Protein AF-A0A3B0X265-F1 (afdb_monomer_lite)

Foldseek 3Di:
DDDDDDDDDDPPDDPDDDPPPPADFPPSPDPAADLFWFWEDDPRWIKTWPPQLVVLAQQGFHWIWIWTADPNHIDTQKIFGDDSSATAKMFGADRVRDGPAMWGDDPQDTDPPGDPPDDRSVCSRPAGETRQWYAPDPPPPDPDSHDDPVRTDGD

Sequence (155 aa):
MILISLLSIQLLSIQLLPIANLIQGENCALINPPKAAGETQAHGVILYIYPRSHTINKNYTGCQNLWFYDDNHYRKLSVTHYKGGIPTGYDNINLQGDLGYYCEYKLKKLMGNSNNRCPRYKTLKKKTYRAGCYSLSKLNSSNFYDVSPKDCVYK

pLDDT: mean 82.55, std 17.17, range [41.09, 97.94]

Organism: NCBI:txid652676

Secondary structure (DSSP, 8-state):
--------------------SSS-SBTTT-SS--TT-EEEEETTEEEEEES-TTT--TT--EEEEEEEEETTEEEEEEEEEEETTEEEEEEEE-TTSSEEEEEEEETTEE-TTS-TTPPPGGGSS---B-TTEE-SS-GGG-S-SS--GGGPEE-

Structure (mmCIF, N/CA/C/O backbone):
data_AF-A0A3B0X265-F1
#
_entry.id   AF-A0A3B0X265-F1
#
loop_
_atom_site.group_PDB
_atom_site.id
_atom_site.type_symbol
_atom_site.label_atom_id
_atom_site.label_alt_id
_atom_site.label_comp_id
_atom_site.label_asym_id
_atom_site.label_entity_id
_atom_site.label_seq_id
_atom_site.pdbx_PDB_ins_code
_atom_site.Cartn_x
_atom_site.Cartn_y
_atom_site.Cartn_z
_atom_site.occupancy
_atom_site.B_iso_or_equiv
_atom_site.auth_seq_id
_atom_site.auth_comp_id
_atom_site.auth_asym_id
_atom_site.auth_atom_id
_atom_site.pdbx_PDB_model_num
ATOM 1 N N . MET A 1 1 ? 2.203 -67.397 41.214 1.00 46.72 1 MET A N 1
ATOM 2 C CA . MET A 1 1 ? 3.350 -66.467 41.201 1.00 46.72 1 MET A CA 1
ATOM 3 C C . MET A 1 1 ? 3.579 -66.019 39.760 1.00 46.72 1 MET A C 1
ATOM 5 O O . MET A 1 1 ? 4.299 -66.690 39.042 1.00 46.72 1 MET A O 1
ATOM 9 N N . ILE A 1 2 ? 2.894 -64.967 39.300 1.00 41.09 2 ILE A N 1
ATOM 10 C CA . ILE A 1 2 ? 3.168 -64.323 38.004 1.00 41.09 2 ILE A CA 1
ATOM 11 C C . ILE A 1 2 ? 3.015 -62.814 38.229 1.00 41.09 2 ILE A C 1
ATOM 13 O O . ILE A 1 2 ? 1.905 -62.320 38.408 1.00 41.09 2 ILE A O 1
ATOM 17 N N . LEU A 1 3 ? 4.153 -62.118 38.308 1.00 45.88 3 LEU A N 1
ATOM 18 C CA . LEU A 1 3 ? 4.255 -60.659 38.267 1.00 45.88 3 LEU A CA 1
ATOM 19 C C . LEU A 1 3 ? 4.185 -60.227 36.797 1.00 45.88 3 LEU A C 1
ATOM 21 O O . LEU A 1 3 ? 5.033 -60.644 36.011 1.00 45.88 3 LEU A O 1
ATOM 25 N N . ILE A 1 4 ? 3.236 -59.364 36.433 1.00 49.06 4 ILE A N 1
ATOM 26 C CA . ILE A 1 4 ? 3.277 -58.634 35.160 1.00 49.06 4 ILE A CA 1
ATOM 27 C C . ILE A 1 4 ? 3.469 -57.155 35.489 1.00 49.06 4 ILE A C 1
ATOM 29 O O . ILE A 1 4 ? 2.572 -56.474 35.978 1.00 49.06 4 ILE A O 1
ATOM 33 N N . SER A 1 5 ? 4.702 -56.711 35.258 1.00 56.78 5 SER A N 1
ATOM 34 C CA . SER A 1 5 ? 5.156 -55.324 35.274 1.00 56.78 5 SER A CA 1
ATOM 35 C C . SER A 1 5 ? 4.532 -54.575 34.093 1.00 56.78 5 SER A C 1
ATOM 37 O O . SER A 1 5 ? 4.779 -54.927 32.939 1.00 56.78 5 SER A O 1
ATOM 39 N N . LEU A 1 6 ? 3.715 -53.558 34.375 1.00 53.25 6 LEU A N 1
ATOM 40 C CA . LEU A 1 6 ? 3.204 -52.626 33.372 1.00 53.25 6 LEU A CA 1
ATOM 41 C C . LEU A 1 6 ? 4.092 -51.378 33.362 1.00 53.25 6 LEU A C 1
ATOM 43 O O . LEU A 1 6 ? 4.039 -50.543 34.263 1.00 53.25 6 LEU A O 1
ATOM 47 N N . LEU A 1 7 ? 4.929 -51.293 32.329 1.00 57.28 7 LEU A N 1
ATOM 48 C CA . LEU A 1 7 ? 5.760 -50.140 32.004 1.00 57.28 7 LEU A CA 1
ATOM 49 C C . LEU A 1 7 ? 4.866 -49.013 31.455 1.00 57.28 7 LEU A C 1
ATOM 51 O O . LEU A 1 7 ? 4.356 -49.094 30.337 1.00 57.28 7 LEU A O 1
ATOM 55 N N . SER A 1 8 ? 4.668 -47.958 32.241 1.00 57.94 8 SER A N 1
ATOM 56 C CA . SER A 1 8 ? 3.909 -46.768 31.845 1.00 57.94 8 SER A CA 1
ATOM 57 C C . SER A 1 8 ? 4.764 -45.855 30.958 1.00 57.94 8 SER A C 1
ATOM 59 O O . SER A 1 8 ? 5.603 -45.105 31.454 1.00 57.94 8 SER A O 1
ATOM 61 N N . ILE A 1 9 ? 4.556 -45.901 29.641 1.00 58.00 9 ILE A N 1
ATOM 62 C CA . ILE A 1 9 ? 5.166 -44.966 28.684 1.00 58.00 9 ILE A CA 1
ATOM 63 C C . ILE A 1 9 ? 4.449 -43.614 28.817 1.00 58.00 9 ILE A C 1
ATOM 65 O O . ILE A 1 9 ? 3.308 -43.457 28.383 1.00 58.00 9 ILE A O 1
ATOM 69 N N . GLN A 1 10 ? 5.104 -42.633 29.441 1.00 60.81 10 GLN A N 1
ATOM 70 C CA . GLN A 1 10 ? 4.608 -41.258 29.503 1.00 60.81 10 GLN A CA 1
ATOM 71 C C . GLN A 1 10 ? 4.800 -40.574 28.142 1.00 60.81 10 GLN A C 1
ATOM 73 O O . GLN A 1 10 ? 5.915 -40.251 27.735 1.00 60.81 10 GLN A O 1
ATOM 78 N N . LEU A 1 11 ? 3.691 -40.357 27.433 1.00 57.09 11 LEU A N 1
ATOM 79 C CA . LEU A 1 11 ? 3.614 -39.547 26.218 1.00 57.09 11 LEU A CA 1
ATOM 80 C C . LEU A 1 11 ? 3.869 -38.070 26.558 1.00 57.09 11 LEU A C 1
ATOM 82 O O . LEU A 1 11 ? 2.989 -37.371 27.064 1.00 57.09 11 LEU A O 1
ATOM 86 N N . LEU A 1 12 ? 5.077 -37.589 26.258 1.00 52.88 12 LEU A N 1
ATOM 87 C CA . LEU A 1 12 ? 5.406 -36.166 26.279 1.00 52.88 12 LEU A CA 1
ATOM 88 C C . LEU A 1 12 ? 4.596 -35.459 25.178 1.00 52.88 12 LEU A C 1
ATOM 90 O O . LEU A 1 12 ? 4.892 -35.571 23.989 1.00 52.88 12 LEU A O 1
ATOM 94 N N . SER A 1 13 ? 3.542 -34.750 25.572 1.00 58.44 13 SER A N 1
ATOM 95 C CA . SER A 1 13 ? 2.733 -33.941 24.658 1.00 58.44 13 SER A CA 1
ATOM 96 C C . SER A 1 13 ? 3.479 -32.646 24.335 1.00 58.44 13 SER A C 1
ATOM 98 O O . SER A 1 13 ? 3.439 -31.690 25.106 1.00 58.44 13 SER A O 1
ATOM 100 N N . ILE A 1 14 ? 4.181 -32.609 23.201 1.00 58.25 14 ILE A N 1
ATOM 101 C CA . ILE A 1 14 ? 4.792 -31.383 22.674 1.00 58.25 14 ILE A CA 1
ATOM 102 C C . ILE A 1 14 ? 3.659 -30.491 22.151 1.00 58.25 14 ILE A C 1
ATOM 104 O O . ILE A 1 14 ? 3.130 -30.708 21.062 1.00 58.25 14 ILE A O 1
ATOM 108 N N . GLN A 1 15 ? 3.258 -29.491 22.937 1.00 62.59 15 GLN A N 1
ATOM 109 C CA . GLN A 1 15 ? 2.332 -28.456 22.484 1.00 62.59 15 GLN A CA 1
ATOM 110 C C . GLN A 1 15 ? 3.085 -27.462 21.588 1.00 62.59 15 GLN A C 1
ATOM 112 O O . GLN A 1 15 ? 3.737 -26.535 22.062 1.00 62.59 15 GLN A O 1
ATOM 117 N N . LEU A 1 16 ? 3.006 -27.669 20.272 1.00 56.09 16 LEU A N 1
ATOM 118 C CA . LEU A 1 16 ? 3.384 -26.671 19.271 1.00 56.09 16 LEU A CA 1
ATOM 119 C C . LEU A 1 16 ? 2.387 -25.503 19.341 1.00 56.09 16 LEU A C 1
ATOM 121 O O . LEU A 1 16 ? 1.255 -25.612 18.872 1.00 56.09 16 LEU A O 1
ATOM 125 N N . LEU A 1 17 ? 2.795 -24.383 19.940 1.00 54.03 17 LEU A N 1
ATOM 126 C CA . LEU A 1 17 ? 2.041 -23.129 19.864 1.00 54.03 17 LEU A CA 1
ATOM 127 C C . LEU A 1 17 ? 2.015 -22.633 18.403 1.00 54.03 17 LEU A C 1
ATOM 129 O O . LEU A 1 17 ? 3.070 -22.569 17.767 1.00 54.03 17 LEU A O 1
ATOM 133 N N . PRO A 1 18 ? 0.851 -22.253 17.846 1.00 49.06 18 PRO A N 1
ATOM 134 C CA . PRO A 1 18 ? 0.778 -21.779 16.472 1.00 49.06 18 PRO A CA 1
ATOM 135 C C . PRO A 1 18 ? 1.298 -20.337 16.378 1.00 49.06 18 PRO A C 1
ATOM 137 O O . PRO A 1 18 ? 0.668 -19.401 16.865 1.00 49.06 18 PRO A O 1
ATOM 140 N N . ILE A 1 19 ? 2.413 -20.129 15.673 1.00 51.41 19 ILE A N 1
ATOM 141 C CA . ILE A 1 19 ? 3.001 -18.803 15.369 1.00 51.41 19 ILE A CA 1
ATOM 142 C C . ILE A 1 19 ? 2.200 -18.072 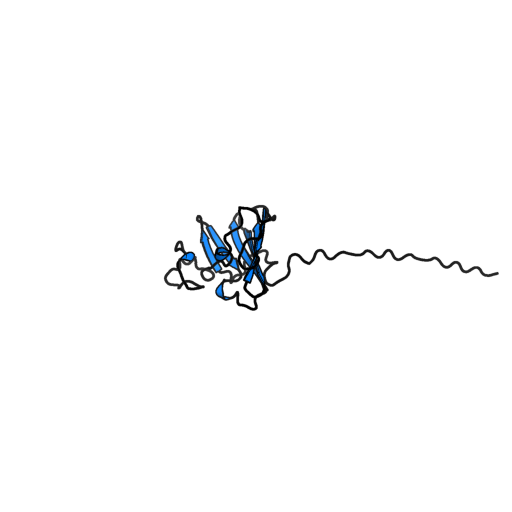14.249 1.00 51.41 19 ILE A C 1
ATOM 144 O O . ILE A 1 19 ? 2.693 -17.194 13.553 1.00 51.41 19 ILE A O 1
ATOM 148 N N . ALA A 1 20 ? 0.928 -18.414 14.021 1.00 45.84 20 ALA A N 1
ATOM 149 C CA . ALA A 1 20 ? 0.254 -18.178 12.735 1.00 45.84 20 ALA A CA 1
ATOM 150 C C . ALA A 1 20 ? -0.798 -17.044 12.700 1.00 45.84 20 ALA A C 1
ATOM 152 O O . ALA A 1 20 ? -1.644 -17.034 11.808 1.00 45.84 20 ALA A O 1
ATOM 153 N N . ASN A 1 21 ? -0.783 -16.083 13.633 1.00 47.69 21 ASN A N 1
ATOM 154 C CA . ASN A 1 21 ? -1.851 -15.064 13.718 1.00 47.69 21 ASN A CA 1
ATOM 155 C C . ASN A 1 21 ? -1.482 -13.642 13.255 1.00 47.69 21 ASN A C 1
ATOM 157 O O . ASN A 1 21 ? -2.358 -12.783 13.243 1.00 47.69 21 ASN A O 1
ATOM 161 N N . LEU A 1 22 ? -0.242 -13.366 12.835 1.00 54.31 22 LEU A N 1
ATOM 162 C CA . LEU A 1 22 ? 0.152 -12.015 12.385 1.00 54.31 22 LEU A CA 1
ATOM 163 C C . LEU A 1 22 ? -0.036 -11.769 10.875 1.00 54.31 22 LEU A C 1
ATOM 165 O O . LEU A 1 22 ? 0.008 -10.625 10.436 1.00 54.31 22 LEU A O 1
ATOM 169 N N . ILE A 1 23 ? -0.290 -12.814 10.077 1.00 58.88 23 ILE A N 1
ATOM 170 C CA . ILE A 1 23 ? -0.463 -12.724 8.615 1.00 58.88 23 ILE A CA 1
ATOM 171 C C . ILE A 1 23 ? -1.836 -13.282 8.231 1.00 58.88 23 ILE A C 1
ATOM 173 O O . ILE A 1 23 ? -1.944 -14.307 7.563 1.00 58.88 23 ILE A O 1
ATOM 177 N N . GLN A 1 24 ? -2.910 -12.650 8.700 1.00 72.31 24 GLN A N 1
ATOM 178 C CA . GLN A 1 24 ? -4.264 -13.086 8.358 1.00 72.31 24 GLN A CA 1
ATOM 179 C C . GLN A 1 24 ? -4.951 -12.086 7.437 1.00 72.31 24 GLN A C 1
ATOM 181 O O . GLN A 1 24 ? -5.094 -10.910 7.757 1.00 72.31 24 GLN A O 1
ATOM 186 N N . GLY A 1 25 ? -5.396 -12.588 6.287 1.00 84.94 25 GLY A N 1
ATOM 187 C CA . GLY A 1 25 ? -6.156 -11.834 5.299 1.00 84.94 25 GLY A CA 1
ATOM 188 C C . GLY A 1 25 ? -5.550 -11.909 3.904 1.00 84.94 25 GLY A C 1
ATOM 189 O O . GLY A 1 25 ? -4.409 -12.335 3.703 1.00 84.94 25 GLY A O 1
ATOM 190 N N . GLU A 1 26 ? -6.338 -11.494 2.918 1.00 93.50 26 GLU A N 1
ATOM 191 C CA . GLU A 1 26 ? -5.919 -11.524 1.522 1.00 93.50 26 GLU A CA 1
ATOM 192 C C . GLU A 1 26 ? -4.650 -10.688 1.314 1.00 93.50 26 GLU A C 1
ATOM 194 O O . GLU A 1 26 ? -4.504 -9.589 1.851 1.00 93.50 26 GLU A O 1
ATOM 199 N N . ASN A 1 27 ? -3.728 -11.191 0.495 1.00 96.69 27 ASN A N 1
ATOM 200 C CA . ASN A 1 27 ? -2.548 -10.460 0.021 1.00 96.69 27 ASN A CA 1
ATOM 201 C C . ASN A 1 27 ? -1.497 -10.086 1.087 1.00 96.69 27 ASN A C 1
ATOM 203 O O . ASN A 1 27 ? -0.482 -9.491 0.736 1.00 96.69 27 ASN A O 1
ATOM 207 N N . CYS A 1 28 ? -1.667 -10.441 2.364 1.00 95.12 28 CYS A N 1
ATOM 208 C CA . CYS A 1 28 ? -0.708 -10.085 3.421 1.00 95.12 28 CYS A CA 1
ATOM 209 C C . CYS A 1 28 ? 0.638 -10.821 3.303 1.00 95.12 28 CYS A C 1
ATOM 211 O O . CYS A 1 28 ? 1.691 -10.234 3.547 1.00 95.12 28 CYS A O 1
ATOM 213 N N . ALA A 1 29 ? 0.621 -12.074 2.842 1.00 93.44 29 ALA A N 1
ATOM 214 C CA . ALA A 1 29 ? 1.812 -12.917 2.701 1.00 93.44 29 ALA A CA 1
ATOM 215 C C . ALA A 1 29 ? 2.603 -12.697 1.392 1.00 93.44 29 ALA A C 1
ATOM 217 O O . ALA A 1 29 ? 3.538 -13.440 1.104 1.00 93.44 29 ALA A O 1
ATOM 218 N N . LEU A 1 30 ? 2.232 -11.715 0.558 1.00 94.94 30 LEU A N 1
ATOM 219 C CA . LEU A 1 30 ? 2.882 -11.516 -0.741 1.00 94.94 30 LEU A CA 1
ATOM 220 C C . LEU A 1 30 ? 4.330 -11.056 -0.569 1.00 94.94 30 LEU A C 1
ATOM 222 O O . LEU A 1 30 ? 4.584 -10.000 0.008 1.00 94.94 30 LEU A O 1
ATOM 226 N N . ILE A 1 31 ? 5.269 -11.821 -1.118 1.00 93.19 31 ILE A N 1
ATOM 227 C CA . ILE A 1 31 ? 6.693 -11.463 -1.124 1.00 93.19 31 ILE A CA 1
ATOM 228 C C . ILE A 1 31 ? 6.975 -10.486 -2.272 1.00 93.19 31 ILE A C 1
ATOM 230 O O . ILE A 1 31 ? 7.568 -9.433 -2.055 1.00 93.19 31 ILE A O 1
ATOM 234 N N . ASN A 1 32 ? 6.448 -10.783 -3.463 1.00 96.06 32 ASN A N 1
ATOM 235 C CA . ASN A 1 32 ? 6.623 -9.993 -4.681 1.00 96.06 32 ASN A CA 1
ATOM 236 C C . ASN A 1 32 ? 5.293 -9.384 -5.160 1.00 96.06 32 ASN A C 1
ATOM 238 O O . ASN A 1 32 ? 4.234 -9.981 -4.926 1.00 96.06 32 ASN A O 1
ATOM 242 N N . PRO A 1 33 ? 5.320 -8.236 -5.866 1.00 97.19 33 PRO A N 1
ATOM 243 C CA . PRO A 1 33 ? 4.127 -7.679 -6.487 1.00 97.19 33 PRO A CA 1
ATOM 244 C C . PRO A 1 33 ? 3.601 -8.612 -7.595 1.00 97.19 33 PRO A C 1
ATOM 246 O O . PRO A 1 33 ? 4.368 -9.033 -8.466 1.00 97.19 33 PRO A O 1
ATOM 249 N N . PRO A 1 34 ? 2.293 -8.924 -7.621 1.00 97.38 34 PRO A N 1
ATOM 250 C CA . PRO A 1 34 ? 1.675 -9.604 -8.756 1.00 97.38 34 PRO A CA 1
ATOM 251 C C . PRO A 1 34 ? 1.741 -8.756 -10.032 1.00 97.38 34 PRO A C 1
ATOM 253 O O . PRO A 1 34 ? 1.782 -7.530 -9.964 1.00 97.38 34 PRO A O 1
ATOM 256 N N . LYS A 1 35 ? 1.611 -9.384 -11.211 1.00 95.62 35 LYS A N 1
ATOM 257 C CA . LYS A 1 35 ? 1.556 -8.673 -12.511 1.00 95.62 35 LYS A CA 1
ATOM 258 C C . LYS A 1 35 ? 0.453 -7.608 -12.592 1.00 95.62 35 LYS A C 1
ATOM 260 O O . LYS A 1 35 ? 0.559 -6.671 -13.369 1.00 95.62 35 LYS A O 1
ATOM 265 N N . ALA A 1 36 ? -0.611 -7.763 -11.805 1.00 94.75 36 ALA A N 1
ATOM 266 C CA . ALA A 1 36 ? -1.728 -6.822 -11.733 1.00 94.75 36 ALA A CA 1
ATOM 267 C C . ALA A 1 36 ? -1.506 -5.666 -10.734 1.00 94.75 36 ALA A C 1
ATOM 269 O O . ALA A 1 36 ? -2.440 -4.895 -10.486 1.00 94.75 36 ALA A O 1
ATOM 270 N N . ALA A 1 37 ? -0.320 -5.563 -10.122 1.00 96.44 37 ALA A N 1
ATOM 271 C CA . ALA A 1 37 ? 0.036 -4.451 -9.251 1.00 96.44 37 ALA A CA 1
ATOM 272 C C . ALA A 1 37 ? -0.107 -3.123 -9.998 1.00 96.44 37 ALA A C 1
ATOM 274 O O . ALA A 1 37 ? 0.285 -2.987 -11.154 1.00 96.44 37 ALA A O 1
ATOM 275 N N . GLY A 1 38 ? -0.709 -2.148 -9.325 1.00 93.88 38 GLY A N 1
ATOM 276 C CA . GLY A 1 38 ? -0.714 -0.785 -9.821 1.00 93.88 38 GLY A CA 1
ATOM 277 C C . GLY A 1 38 ? 0.652 -0.148 -9.621 1.00 93.88 38 GLY A C 1
ATOM 278 O O . GLY A 1 38 ? 1.405 -0.542 -8.730 1.00 93.88 38 GLY A O 1
ATOM 279 N N . GLU A 1 39 ? 0.945 0.860 -10.425 1.00 92.31 39 GLU A N 1
ATOM 280 C CA . GLU A 1 39 ? 2.226 1.554 -10.400 1.00 92.31 39 GLU A CA 1
ATOM 281 C C . GLU A 1 39 ? 2.029 3.035 -10.043 1.00 92.31 39 GLU A C 1
ATOM 283 O O . GLU A 1 39 ? 0.968 3.630 -10.253 1.00 92.31 39 GLU A O 1
ATOM 288 N N . THR A 1 40 ? 3.043 3.635 -9.433 1.00 89.25 40 THR A N 1
ATOM 289 C CA . THR A 1 40 ? 3.170 5.082 -9.212 1.00 89.25 40 THR A CA 1
ATOM 290 C C . THR A 1 40 ? 4.647 5.441 -9.205 1.00 89.25 40 THR A C 1
ATOM 292 O O . THR A 1 40 ? 5.483 4.581 -8.953 1.00 89.25 40 THR A O 1
ATOM 295 N N . GLN A 1 41 ? 4.987 6.707 -9.428 1.00 87.06 41 GLN A N 1
ATOM 296 C CA . GLN A 1 41 ? 6.354 7.185 -9.256 1.00 87.06 41 GLN A CA 1
ATOM 297 C C . GLN A 1 41 ? 6.466 8.055 -8.004 1.00 87.06 41 GLN A C 1
ATOM 299 O O . GLN A 1 41 ? 5.587 8.870 -7.720 1.00 87.06 41 GLN A O 1
ATOM 304 N N . ALA A 1 42 ? 7.544 7.887 -7.249 1.00 84.81 42 ALA A N 1
ATOM 305 C CA . ALA A 1 42 ? 7.918 8.797 -6.176 1.00 84.81 42 ALA A CA 1
ATOM 306 C C . ALA A 1 42 ? 9.440 8.837 -6.071 1.00 84.81 42 ALA A C 1
ATOM 308 O O . ALA A 1 42 ? 10.078 7.797 -6.157 1.00 84.81 42 ALA A O 1
ATOM 309 N N . HIS A 1 43 ? 10.019 10.024 -5.882 1.00 84.19 43 HIS A N 1
ATOM 310 C CA . HIS A 1 43 ? 11.469 10.192 -5.699 1.00 84.19 43 HIS A CA 1
ATOM 311 C C . HIS A 1 43 ? 12.324 9.485 -6.771 1.00 84.19 43 HIS A C 1
ATOM 313 O O . HIS A 1 43 ? 13.343 8.883 -6.461 1.00 84.19 43 HIS A O 1
ATOM 319 N N . GLY A 1 44 ? 11.886 9.522 -8.033 1.00 86.31 44 GLY A N 1
ATOM 320 C CA . GLY A 1 44 ? 12.609 8.904 -9.150 1.00 86.31 44 GLY A CA 1
ATOM 321 C C . GLY A 1 44 ? 12.459 7.384 -9.275 1.00 86.31 44 GLY A C 1
ATOM 322 O O . GLY A 1 44 ? 12.878 6.838 -10.289 1.00 86.31 44 GLY A O 1
ATOM 323 N N . VAL A 1 45 ? 11.806 6.703 -8.327 1.00 89.12 45 VAL A N 1
ATOM 324 C CA . VAL A 1 45 ? 11.580 5.250 -8.382 1.00 89.12 45 VAL A CA 1
ATOM 325 C C . VAL A 1 45 ? 10.132 4.904 -8.714 1.00 89.12 45 VAL A C 1
ATOM 327 O O . VAL A 1 45 ? 9.197 5.628 -8.357 1.00 89.12 45 VAL A O 1
ATOM 330 N N . ILE A 1 46 ? 9.946 3.770 -9.393 1.00 91.88 46 ILE A N 1
ATOM 331 C CA . ILE A 1 46 ? 8.627 3.171 -9.606 1.00 91.88 46 ILE A CA 1
ATOM 332 C C . ILE A 1 46 ? 8.278 2.341 -8.377 1.00 91.88 46 ILE A C 1
ATOM 334 O O . ILE A 1 46 ? 9.022 1.449 -7.966 1.00 91.88 46 ILE A O 1
ATOM 338 N N . LEU A 1 47 ? 7.118 2.641 -7.813 1.00 94.25 47 LEU A N 1
ATOM 339 C CA . LEU A 1 47 ? 6.528 1.907 -6.716 1.00 94.25 47 LEU A CA 1
ATOM 340 C C . LEU A 1 47 ? 5.395 1.031 -7.239 1.00 94.25 47 LEU A C 1
ATOM 342 O O . LEU A 1 47 ? 4.548 1.488 -8.008 1.00 94.25 47 LEU A O 1
ATOM 346 N N . TYR A 1 48 ? 5.356 -0.202 -6.756 1.00 96.56 48 TYR A N 1
ATOM 347 C CA . TYR A 1 48 ? 4.348 -1.198 -7.098 1.00 96.56 48 TYR A CA 1
ATOM 348 C C . TYR A 1 48 ? 3.424 -1.382 -5.906 1.00 96.56 48 TYR A C 1
ATOM 350 O O . TYR A 1 48 ? 3.884 -1.448 -4.767 1.00 96.56 48 TYR A O 1
ATOM 358 N N . ILE A 1 49 ? 2.120 -1.446 -6.145 1.00 96.50 49 ILE A N 1
ATOM 359 C CA . ILE A 1 49 ? 1.121 -1.478 -5.078 1.00 96.50 49 ILE A CA 1
ATOM 360 C C . ILE A 1 49 ? 0.054 -2.511 -5.400 1.00 96.50 49 ILE A C 1
ATOM 362 O O . ILE A 1 49 ? -0.547 -2.490 -6.477 1.00 96.50 49 ILE A O 1
ATOM 366 N N . TYR A 1 50 ? -0.219 -3.396 -4.444 1.00 97.69 50 TYR A N 1
ATOM 367 C CA . TYR A 1 50 ? -1.246 -4.419 -4.603 1.00 97.69 50 TYR A CA 1
ATOM 368 C C . TYR A 1 50 ? -1.965 -4.748 -3.282 1.00 97.69 50 TYR A C 1
ATOM 370 O O . TYR A 1 50 ? -1.292 -4.935 -2.268 1.00 97.69 50 TYR A O 1
ATOM 378 N N . PRO A 1 51 ? -3.307 -4.866 -3.283 1.00 96.88 51 PRO A N 1
ATOM 379 C CA . PRO A 1 51 ? -4.181 -4.659 -4.432 1.00 96.88 51 PRO A CA 1
ATOM 380 C C . PRO A 1 51 ? -4.376 -3.167 -4.756 1.00 96.88 51 PRO A C 1
ATOM 382 O O . PRO A 1 51 ? -4.023 -2.273 -3.978 1.00 96.88 51 PRO A O 1
ATOM 385 N N . ARG A 1 52 ? -4.914 -2.883 -5.946 1.00 94.25 52 ARG A N 1
ATOM 386 C CA . ARG A 1 52 ? -5.202 -1.510 -6.386 1.00 94.25 52 ARG A CA 1
ATOM 387 C C . ARG A 1 52 ? -6.370 -0.929 -5.585 1.00 94.25 52 ARG A C 1
ATOM 389 O O . ARG A 1 52 ? -7.293 -1.633 -5.191 1.00 94.25 52 ARG A O 1
ATOM 396 N N . SER A 1 53 ? -6.361 0.380 -5.350 1.00 90.69 53 SER A N 1
ATOM 397 C CA . SER A 1 53 ? -7.290 0.997 -4.388 1.00 90.69 53 SER A CA 1
ATOM 398 C C . SER A 1 53 ? -8.786 0.830 -4.702 1.00 90.69 53 SER A C 1
ATOM 400 O O . SER A 1 53 ? -9.591 0.790 -3.768 1.00 90.69 53 SER A O 1
ATOM 402 N N . HIS A 1 54 ? -9.177 0.721 -5.976 1.00 89.38 54 HIS A N 1
ATOM 403 C CA . HIS A 1 54 ? -10.577 0.520 -6.370 1.00 89.38 54 HIS A CA 1
ATOM 404 C C . HIS A 1 54 ? -11.083 -0.902 -6.083 1.00 89.38 54 HIS A C 1
ATOM 406 O O . HIS A 1 54 ? -12.290 -1.083 -5.954 1.00 89.38 54 HIS A O 1
ATOM 412 N N . THR A 1 55 ? -10.203 -1.901 -5.933 1.00 93.38 55 THR A N 1
ATOM 413 C CA . THR A 1 55 ? -10.622 -3.271 -5.580 1.00 93.38 55 THR A CA 1
ATOM 414 C C . THR A 1 55 ? -10.827 -3.443 -4.073 1.00 93.38 55 THR A C 1
ATOM 416 O O . THR A 1 55 ? -11.475 -4.391 -3.639 1.00 93.38 55 THR A O 1
ATOM 419 N N . ILE A 1 56 ? -10.320 -2.509 -3.261 1.00 94.69 56 ILE A N 1
ATOM 420 C CA . ILE A 1 56 ? -10.517 -2.474 -1.807 1.00 94.69 56 ILE A CA 1
ATOM 421 C C . ILE A 1 56 ? -11.907 -1.897 -1.510 1.00 94.69 56 ILE A C 1
ATOM 423 O O . ILE A 1 56 ? -12.075 -0.681 -1.330 1.00 94.69 56 ILE A O 1
ATOM 427 N N . ASN A 1 57 ? -12.903 -2.782 -1.500 1.00 95.25 57 ASN A N 1
ATOM 428 C CA . ASN A 1 57 ? -14.303 -2.484 -1.197 1.00 95.25 57 ASN A CA 1
ATOM 429 C C . ASN A 1 57 ? -14.643 -2.757 0.285 1.00 95.25 57 ASN A C 1
ATOM 431 O O . ASN A 1 57 ? -13.799 -3.207 1.053 1.00 95.25 57 ASN A O 1
ATOM 435 N N . LYS A 1 58 ? -15.895 -2.502 0.687 1.00 96.62 58 LYS A N 1
ATOM 436 C CA . LYS A 1 58 ? -16.380 -2.648 2.076 1.00 96.62 58 LYS A CA 1
ATOM 437 C C . LYS A 1 58 ? -16.318 -4.072 2.657 1.00 96.62 58 LYS A C 1
ATOM 439 O O . LYS A 1 58 ? -16.467 -4.232 3.861 1.00 96.62 58 LYS A O 1
ATOM 444 N N . ASN A 1 59 ? -16.112 -5.092 1.828 1.00 96.19 59 ASN A N 1
ATOM 445 C CA . ASN A 1 59 ? -15.989 -6.485 2.261 1.00 96.19 59 ASN A CA 1
ATOM 446 C C . ASN A 1 59 ? -14.521 -6.937 2.333 1.00 96.19 59 ASN A C 1
ATOM 448 O O . ASN A 1 59 ? -14.236 -7.996 2.883 1.00 96.19 59 ASN A O 1
ATOM 452 N N . TYR A 1 60 ? -13.584 -6.144 1.802 1.00 96.31 60 TYR A N 1
ATOM 453 C CA . TYR A 1 60 ? -12.176 -6.521 1.738 1.00 96.31 60 TYR A CA 1
ATOM 454 C C . TYR A 1 60 ? -11.540 -6.584 3.131 1.00 96.31 60 TYR A C 1
ATOM 456 O O . TYR A 1 60 ? -11.573 -5.605 3.880 1.00 96.31 60 TYR A O 1
ATOM 464 N N . THR A 1 61 ? -10.913 -7.714 3.454 1.00 97.00 61 THR A N 1
ATOM 465 C CA . THR A 1 61 ? -10.086 -7.884 4.654 1.00 97.00 61 THR A CA 1
ATOM 466 C C . T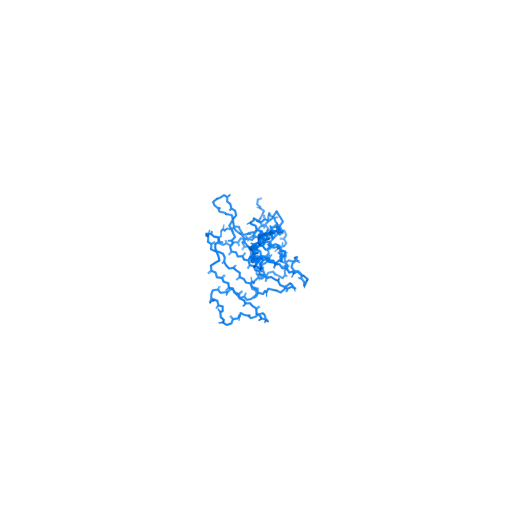HR A 1 61 ? -8.764 -8.523 4.250 1.00 97.00 61 THR A C 1
ATOM 468 O O . THR A 1 61 ? -8.734 -9.620 3.698 1.00 97.00 61 THR A O 1
ATOM 471 N N . GLY A 1 62 ? -7.670 -7.807 4.483 1.00 97.06 62 GLY A N 1
ATOM 472 C CA . GLY A 1 62 ? -6.364 -8.156 3.938 1.00 97.06 62 GLY A CA 1
ATOM 473 C C . GLY A 1 62 ? -5.431 -6.958 3.890 1.00 97.06 62 GLY A C 1
ATOM 474 O O . GLY A 1 62 ? -5.649 -5.955 4.566 1.00 97.06 62 GLY A O 1
ATOM 475 N N . CYS A 1 63 ? -4.406 -7.035 3.052 1.00 97.62 63 CYS A N 1
ATOM 476 C CA . CYS A 1 63 ? -3.320 -6.067 3.039 1.00 97.62 63 CYS A CA 1
ATOM 477 C C . CYS A 1 63 ? -3.165 -5.370 1.690 1.00 97.62 63 CYS A C 1
ATOM 479 O O . CYS A 1 63 ? -3.295 -6.003 0.647 1.00 97.62 63 CYS A O 1
ATOM 481 N N . GLN A 1 64 ? -2.845 -4.075 1.710 1.00 97.75 64 GLN A N 1
ATOM 482 C CA . GLN A 1 64 ? -2.268 -3.358 0.575 1.00 97.75 64 GLN A CA 1
ATOM 483 C C . GLN A 1 64 ? -0.774 -3.202 0.804 1.00 97.75 64 GLN A C 1
ATOM 485 O O . GLN A 1 64 ? -0.341 -2.523 1.728 1.00 97.75 64 GLN A O 1
ATOM 490 N N . ASN A 1 65 ? 0.007 -3.827 -0.055 1.00 97.94 65 ASN A N 1
ATOM 491 C CA . ASN A 1 65 ? 1.453 -3.838 0.006 1.00 97.94 65 ASN A CA 1
ATOM 492 C C . ASN A 1 65 ? 2.015 -2.782 -0.944 1.00 97.94 65 ASN A C 1
ATOM 494 O O . ASN A 1 65 ? 1.428 -2.508 -1.994 1.00 97.94 65 ASN A O 1
ATOM 498 N N . LEU A 1 66 ? 3.164 -2.230 -0.574 1.00 97.12 66 LEU A N 1
ATOM 499 C CA . LEU A 1 66 ? 3.965 -1.315 -1.371 1.00 97.12 66 LEU A CA 1
ATOM 500 C C . LEU A 1 66 ? 5.357 -1.917 -1.556 1.00 97.12 66 LEU A C 1
ATOM 502 O O . LEU A 1 66 ? 6.002 -2.270 -0.570 1.00 97.12 66 LEU A O 1
ATOM 506 N N . TRP A 1 67 ? 5.839 -1.959 -2.792 1.00 97.81 67 TRP A N 1
ATOM 507 C CA . TRP A 1 67 ? 7.194 -2.379 -3.132 1.00 97.81 67 TRP A CA 1
ATOM 508 C C . TRP A 1 67 ? 7.897 -1.343 -3.997 1.00 97.81 67 TRP A C 1
ATOM 510 O O . TRP A 1 67 ? 7.258 -0.501 -4.627 1.00 97.81 67 TRP A O 1
ATOM 520 N N . PHE A 1 68 ? 9.209 -1.481 -4.084 1.00 95.44 68 PHE A N 1
ATOM 521 C CA . PHE A 1 68 ? 10.040 -0.919 -5.140 1.00 95.44 68 PHE A CA 1
ATOM 522 C C . PHE A 1 68 ? 10.971 -2.014 -5.668 1.00 95.44 68 PHE A C 1
ATOM 524 O O . PHE A 1 68 ? 11.100 -3.070 -5.044 1.00 95.44 68 PHE A O 1
ATOM 531 N N . TYR A 1 69 ? 11.553 -1.789 -6.842 1.00 94.62 69 TYR A N 1
ATOM 532 C CA . TYR A 1 69 ? 12.514 -2.707 -7.447 1.00 94.62 69 TYR A CA 1
ATOM 533 C C . TYR A 1 69 ? 13.912 -2.105 -7.339 1.00 94.62 69 TYR A C 1
ATOM 535 O O . TYR A 1 69 ? 14.108 -0.969 -7.770 1.00 94.62 69 TYR A O 1
ATOM 543 N N . ASP A 1 70 ? 14.838 -2.850 -6.747 1.00 91.62 70 ASP A N 1
ATOM 544 C CA . ASP A 1 70 ? 16.211 -2.431 -6.464 1.00 91.62 70 ASP A CA 1
ATOM 545 C C . ASP A 1 70 ? 17.126 -3.658 -6.373 1.00 91.62 70 ASP A C 1
ATOM 547 O O . ASP A 1 70 ? 16.654 -4.746 -6.049 1.00 91.62 70 ASP A O 1
ATOM 551 N N . ASP A 1 71 ? 18.414 -3.515 -6.690 1.00 90.75 71 ASP A N 1
ATOM 552 C CA . ASP A 1 71 ? 19.397 -4.614 -6.702 1.00 90.75 71 ASP A CA 1
ATOM 553 C C . ASP A 1 71 ? 18.864 -5.906 -7.364 1.00 90.75 71 ASP A C 1
ATOM 555 O O . ASP A 1 71 ? 18.995 -7.015 -6.838 1.00 90.75 71 ASP A O 1
ATOM 559 N N . ASN A 1 72 ? 18.188 -5.767 -8.507 1.00 92.06 72 ASN A N 1
ATOM 560 C CA . ASN A 1 72 ? 17.560 -6.856 -9.263 1.00 92.06 72 ASN A CA 1
ATOM 561 C C . ASN A 1 72 ? 16.452 -7.657 -8.539 1.00 92.06 72 ASN A C 1
ATOM 563 O O . ASN A 1 72 ? 16.082 -8.743 -8.996 1.00 92.06 72 ASN A O 1
ATOM 567 N N . HIS A 1 73 ? 15.854 -7.138 -7.466 1.00 94.69 73 HIS A N 1
ATOM 568 C CA . HIS A 1 73 ? 14.726 -7.782 -6.789 1.00 94.69 73 HIS A CA 1
ATOM 569 C C . HIS A 1 73 ? 13.694 -6.776 -6.266 1.00 94.69 73 HIS A C 1
ATOM 571 O O . HIS A 1 73 ? 13.912 -5.568 -6.226 1.00 94.69 73 HIS A O 1
ATOM 577 N N . TYR A 1 74 ? 12.515 -7.271 -5.884 1.00 96.69 74 TYR A N 1
ATOM 578 C CA . TYR A 1 74 ? 11.508 -6.437 -5.234 1.00 96.69 74 TYR A CA 1
ATOM 579 C C . TYR A 1 74 ? 11.749 -6.392 -3.730 1.00 96.69 74 TYR A C 1
ATOM 581 O O . TYR A 1 74 ? 11.872 -7.427 -3.079 1.00 96.69 74 TYR A O 1
ATOM 589 N N . ARG A 1 75 ? 11.728 -5.185 -3.169 1.00 95.88 75 ARG A N 1
ATOM 590 C CA . ARG A 1 75 ? 11.774 -4.950 -1.726 1.00 95.88 75 ARG A CA 1
ATOM 591 C C . ARG A 1 75 ? 10.457 -4.336 -1.272 1.00 95.88 75 ARG A C 1
ATOM 593 O O . ARG A 1 75 ? 9.935 -3.413 -1.901 1.00 95.88 75 ARG A O 1
ATOM 600 N N . LYS A 1 76 ? 9.897 -4.861 -0.183 1.00 95.94 76 LYS A N 1
ATOM 601 C CA . LYS A 1 76 ? 8.660 -4.347 0.415 1.00 95.94 76 LYS A CA 1
ATOM 602 C C . LYS A 1 76 ? 8.981 -3.127 1.282 1.00 95.94 76 LYS A C 1
ATOM 604 O O . LYS A 1 76 ? 9.892 -3.181 2.093 1.00 95.94 76 LYS A O 1
ATOM 609 N N . LEU A 1 77 ? 8.226 -2.042 1.117 1.00 95.88 77 LEU A N 1
ATOM 610 C CA . LEU A 1 77 ? 8.377 -0.797 1.887 1.00 95.88 77 LEU A CA 1
ATOM 611 C C . LEU A 1 77 ? 7.338 -0.661 2.993 1.00 95.88 77 LEU A C 1
ATOM 613 O O . LEU A 1 77 ? 7.602 -0.081 4.049 1.00 95.88 77 LEU A O 1
ATOM 617 N N . SER A 1 78 ? 6.119 -1.123 2.729 1.00 96.75 78 SER A N 1
ATOM 618 C CA . SER A 1 78 ? 5.047 -1.057 3.712 1.00 96.75 78 SER A CA 1
ATOM 619 C C . SER A 1 78 ? 3.885 -1.985 3.418 1.00 96.75 78 SER A C 1
ATOM 621 O O . SER A 1 78 ? 3.699 -2.463 2.294 1.00 96.75 78 SER A O 1
ATOM 623 N N . VAL A 1 79 ? 3.094 -2.201 4.465 1.00 97.50 79 VAL A N 1
ATOM 624 C CA . VAL A 1 79 ? 1.846 -2.958 4.448 1.00 97.50 79 VAL A CA 1
ATOM 625 C C . VAL A 1 79 ? 0.774 -2.127 5.137 1.00 97.50 79 VAL A C 1
ATOM 627 O O . VAL A 1 79 ? 0.902 -1.795 6.308 1.00 97.50 79 VAL A O 1
ATOM 630 N N . THR A 1 80 ? -0.298 -1.784 4.433 1.00 97.69 80 THR A N 1
ATOM 631 C CA . THR A 1 80 ? -1.511 -1.240 5.050 1.00 97.69 80 THR A CA 1
ATOM 632 C C . THR A 1 80 ? -2.489 -2.384 5.287 1.00 97.69 80 THR A C 1
ATOM 634 O O . THR A 1 80 ? -2.885 -3.057 4.335 1.00 97.69 80 THR A O 1
ATOM 637 N N . HIS A 1 81 ? -2.930 -2.562 6.527 1.00 97.19 81 HIS A N 1
ATOM 638 C CA . HIS A 1 81 ? -3.901 -3.582 6.927 1.00 97.19 81 HIS A CA 1
ATOM 639 C C . HIS A 1 81 ? -5.325 -3.048 6.817 1.00 97.19 81 HIS A C 1
ATOM 641 O O . HIS A 1 81 ? -5.589 -1.912 7.215 1.00 97.19 81 HIS A O 1
ATOM 647 N N . TYR A 1 82 ? -6.245 -3.863 6.305 1.00 97.12 82 TYR A N 1
ATOM 648 C CA . TYR A 1 82 ? -7.651 -3.519 6.114 1.00 97.12 82 TYR A CA 1
ATOM 649 C C . TYR A 1 82 ? -8.576 -4.539 6.765 1.00 97.12 82 TYR A C 1
ATOM 651 O O . TYR A 1 82 ? -8.378 -5.746 6.632 1.00 97.12 82 TYR A O 1
ATOM 659 N N . LYS A 1 83 ? -9.666 -4.037 7.350 1.00 96.56 83 LYS A N 1
ATOM 660 C CA . LYS A 1 83 ? -10.817 -4.826 7.795 1.00 96.56 83 LYS A CA 1
ATOM 661 C C . LYS A 1 83 ? -12.098 -4.178 7.284 1.00 96.56 83 LYS A C 1
ATOM 663 O O . LYS A 1 83 ? -12.354 -3.010 7.573 1.00 96.56 83 LYS A O 1
ATOM 668 N N . GLY A 1 84 ? -12.883 -4.905 6.493 1.00 95.69 84 GLY A N 1
ATOM 669 C CA . GLY A 1 84 ? -14.100 -4.366 5.870 1.00 95.69 84 GLY A CA 1
ATOM 670 C C . GLY A 1 84 ? -13.852 -3.120 5.003 1.00 95.69 84 GLY A C 1
ATOM 671 O O . GLY A 1 84 ? -14.602 -2.148 5.057 1.00 95.69 84 GLY A O 1
ATOM 672 N N . GLY A 1 85 ? -12.743 -3.090 4.260 1.00 95.50 85 GLY A N 1
ATOM 673 C CA . GLY A 1 85 ? -12.341 -1.959 3.416 1.00 95.50 85 GLY A CA 1
ATOM 674 C C . GLY A 1 85 ? -11.813 -0.736 4.169 1.00 95.50 85 GLY A C 1
ATOM 675 O O . GLY A 1 85 ? -11.469 0.269 3.541 1.00 95.50 85 GLY A O 1
ATOM 676 N N . ILE A 1 86 ? -11.726 -0.804 5.498 1.00 96.25 86 ILE A N 1
ATOM 677 C CA . ILE A 1 86 ? -11.255 0.276 6.366 1.00 96.25 86 ILE A CA 1
ATOM 678 C C . ILE A 1 86 ? -9.807 -0.022 6.774 1.00 96.25 86 ILE A C 1
ATOM 680 O O . ILE A 1 86 ? -9.566 -1.089 7.336 1.00 96.25 86 ILE A O 1
ATOM 684 N N . PRO A 1 87 ? -8.846 0.887 6.517 1.00 96.50 87 PRO A N 1
ATOM 685 C CA . PRO A 1 87 ? -7.502 0.768 7.069 1.00 96.50 87 PRO A CA 1
ATOM 686 C C . PRO A 1 87 ? -7.520 0.692 8.600 1.00 96.50 87 PRO A C 1
ATOM 688 O O . PRO A 1 87 ? -8.130 1.538 9.253 1.00 96.50 87 PRO A O 1
ATOM 691 N N . THR A 1 88 ? -6.828 -0.284 9.173 1.00 96.12 88 THR A N 1
ATOM 692 C CA . THR A 1 88 ? -6.717 -0.472 10.631 1.00 96.12 88 THR A CA 1
ATOM 693 C C . THR A 1 88 ? -5.277 -0.446 11.122 1.00 96.12 88 THR A C 1
ATOM 695 O O . THR A 1 88 ? -5.046 -0.143 12.288 1.00 96.12 88 THR A O 1
ATOM 698 N N . GLY A 1 89 ? -4.309 -0.710 10.244 1.00 95.69 89 GLY A N 1
ATOM 699 C CA . GLY A 1 89 ? -2.900 -0.774 10.609 1.00 95.69 89 GLY A CA 1
ATOM 700 C C . GLY A 1 89 ? -1.975 -0.369 9.470 1.00 95.69 89 GLY A C 1
ATOM 701 O O . GLY A 1 89 ? -2.377 -0.352 8.302 1.00 95.69 89 GLY A O 1
ATOM 702 N N . TYR A 1 90 ? -0.736 -0.043 9.816 1.00 96.56 90 TYR A N 1
ATOM 703 C CA . TYR A 1 90 ? 0.330 0.233 8.860 1.00 96.56 90 TYR A CA 1
ATOM 704 C C . TYR A 1 90 ? 1.670 -0.260 9.395 1.00 96.56 90 TYR A C 1
ATOM 706 O O . TYR A 1 90 ? 2.123 0.200 10.443 1.00 96.56 90 TYR A O 1
ATOM 714 N N . ASP A 1 91 ? 2.311 -1.131 8.628 1.00 96.38 91 ASP A N 1
ATOM 715 C CA . ASP A 1 91 ? 3.671 -1.594 8.858 1.00 96.38 91 ASP A CA 1
ATOM 716 C C . ASP A 1 91 ? 4.598 -0.799 7.951 1.00 96.38 9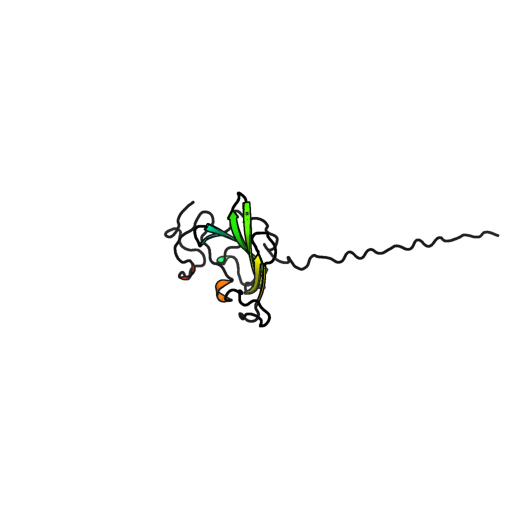1 ASP A C 1
ATOM 718 O O . ASP A 1 91 ? 4.407 -0.749 6.731 1.00 96.38 91 ASP A O 1
ATOM 722 N N . ASN A 1 92 ? 5.636 -0.208 8.526 1.00 96.12 92 ASN A N 1
ATOM 723 C CA . ASN A 1 92 ? 6.789 0.229 7.761 1.00 96.12 92 ASN A CA 1
ATOM 724 C C . ASN A 1 92 ? 7.854 -0.859 7.798 1.00 96.12 92 ASN A C 1
ATOM 726 O O . ASN A 1 92 ? 8.249 -1.293 8.877 1.00 96.12 92 ASN A O 1
ATOM 730 N N . ILE A 1 93 ? 8.328 -1.256 6.624 1.00 95.88 93 ILE A N 1
ATOM 731 C CA . ILE A 1 93 ? 9.374 -2.259 6.460 1.00 95.88 93 ILE A CA 1
ATOM 732 C C . ILE A 1 93 ? 10.671 -1.528 6.102 1.00 95.88 93 ILE A C 1
ATOM 734 O O . ILE A 1 93 ? 10.667 -0.633 5.250 1.00 95.88 93 ILE A O 1
ATOM 738 N N . ASN A 1 94 ? 11.760 -1.846 6.799 1.00 93.69 94 ASN A N 1
ATOM 739 C CA . ASN A 1 94 ? 13.078 -1.285 6.513 1.00 93.69 94 ASN A CA 1
ATOM 740 C C . ASN A 1 94 ? 13.703 -1.958 5.269 1.00 93.69 94 ASN A C 1
ATOM 742 O O . ASN A 1 94 ? 13.139 -2.882 4.686 1.00 93.69 94 ASN A O 1
ATOM 746 N N . LEU A 1 95 ? 14.886 -1.507 4.846 1.00 90.88 95 LEU A N 1
ATOM 747 C CA . LEU A 1 95 ? 15.544 -2.053 3.650 1.00 90.88 95 LEU A CA 1
ATOM 748 C C . LEU A 1 95 ? 16.022 -3.503 3.823 1.00 90.88 95 LEU A C 1
ATOM 750 O O . LEU A 1 95 ? 16.202 -4.205 2.827 1.00 90.88 95 LEU A O 1
ATOM 754 N N . GLN A 1 96 ? 16.209 -3.947 5.067 1.00 91.62 96 GLN A N 1
ATOM 755 C CA . GLN A 1 96 ? 16.575 -5.317 5.427 1.00 91.62 96 GLN A CA 1
ATOM 756 C C . GL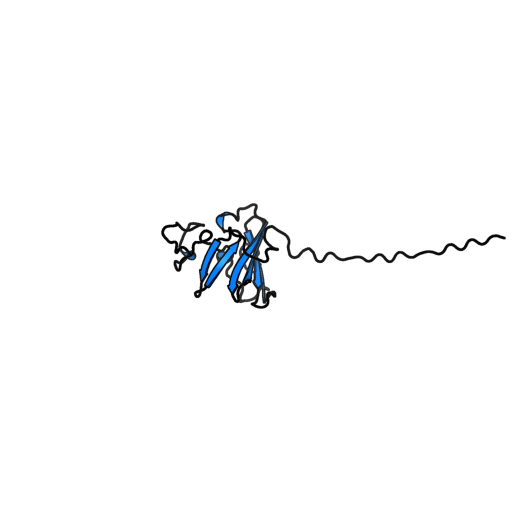N A 1 96 ? 15.371 -6.272 5.390 1.00 91.62 96 GLN A C 1
ATOM 758 O O . GLN A 1 96 ? 15.562 -7.483 5.369 1.00 91.62 96 GLN A O 1
ATOM 763 N N . GLY A 1 97 ? 14.145 -5.743 5.316 1.00 91.19 97 GLY A N 1
ATOM 764 C CA . GLY A 1 97 ? 12.912 -6.527 5.319 1.00 91.19 97 GLY A CA 1
ATOM 765 C C . GLY A 1 97 ? 12.264 -6.682 6.697 1.00 91.19 97 GLY A C 1
ATOM 766 O O . GLY A 1 97 ? 11.201 -7.296 6.787 1.00 91.19 97 GLY A O 1
ATOM 767 N N . ASP A 1 98 ? 12.838 -6.095 7.749 1.00 94.12 98 ASP A N 1
ATOM 768 C CA . ASP A 1 98 ? 12.278 -6.136 9.099 1.00 94.12 98 ASP A CA 1
ATOM 769 C C . ASP A 1 98 ? 11.241 -5.030 9.323 1.00 94.12 98 ASP A C 1
ATOM 771 O O . ASP A 1 98 ? 11.240 -3.977 8.673 1.00 94.12 98 ASP A O 1
ATOM 775 N N . LEU A 1 99 ? 10.376 -5.239 10.316 1.00 94.00 99 LEU A N 1
ATOM 776 C CA . LEU A 1 99 ? 9.438 -4.224 10.780 1.00 94.00 99 LEU A CA 1
ATOM 777 C C . LEU A 1 99 ? 10.197 -3.049 11.420 1.00 94.00 99 LEU A C 1
ATOM 779 O O . LEU A 1 99 ? 10.738 -3.160 12.517 1.00 94.00 99 LEU A O 1
ATOM 783 N N . GLY A 1 100 ? 10.192 -1.895 10.755 1.00 94.88 100 GLY A N 1
ATOM 784 C CA . GLY A 1 100 ? 10.774 -0.658 11.273 1.00 94.88 100 GLY A CA 1
ATOM 785 C C . GLY A 1 100 ? 9.875 0.050 12.291 1.00 94.88 100 GLY A C 1
ATOM 786 O O . GLY A 1 100 ? 10.363 0.584 13.288 1.00 94.88 100 GLY A O 1
ATOM 787 N N . TYR A 1 101 ? 8.564 0.095 12.040 1.00 94.00 101 TYR A N 1
ATOM 788 C CA . TYR A 1 101 ? 7.549 0.512 13.015 1.00 94.00 101 TYR A CA 1
ATOM 789 C C . TYR A 1 101 ? 6.146 0.082 12.583 1.00 94.00 101 TYR A C 1
ATOM 791 O O . TYR A 1 101 ? 5.879 -0.113 11.398 1.00 94.00 101 TYR A O 1
ATOM 799 N N . TYR A 1 102 ? 5.246 0.010 13.563 1.00 94.31 102 TYR A N 1
ATOM 800 C CA . TYR A 1 102 ? 3.826 -0.260 13.378 1.00 94.31 102 TYR A CA 1
ATOM 801 C C . TYR A 1 102 ? 2.974 0.928 13.839 1.00 94.31 102 TYR A C 1
ATOM 803 O O . TYR A 1 102 ? 3.331 1.645 14.779 1.00 94.31 102 TYR A O 1
ATOM 811 N N . CYS A 1 103 ? 1.841 1.124 13.173 1.00 95.56 103 CYS A N 1
ATOM 812 C CA . CYS A 1 103 ? 0.842 2.133 13.491 1.00 95.56 103 CYS A CA 1
ATOM 813 C C . CYS A 1 103 ? -0.536 1.488 13.570 1.00 95.56 103 CYS A C 1
ATOM 815 O O . CYS A 1 103 ? -0.949 0.829 12.617 1.00 95.56 103 CYS A O 1
ATOM 817 N N . GLU A 1 104 ? -1.274 1.757 14.645 1.00 95.25 104 GLU A N 1
ATOM 818 C CA . GLU A 1 104 ? -2.653 1.295 14.803 1.00 95.25 104 GLU A CA 1
ATOM 819 C C . GLU A 1 104 ? -3.640 2.454 14.650 1.00 95.25 104 GLU A C 1
ATOM 821 O O . GLU A 1 104 ? -3.435 3.560 15.165 1.00 95.25 104 GLU A O 1
ATOM 826 N N . TYR A 1 105 ? -4.742 2.193 13.946 1.00 95.06 105 TYR A N 1
ATOM 827 C CA . TYR A 1 105 ? -5.784 3.176 13.693 1.00 95.06 105 TYR A CA 1
ATOM 828 C C . TYR A 1 105 ? -7.150 2.674 14.149 1.00 95.06 105 TYR A C 1
ATOM 830 O O . TYR A 1 105 ? -7.632 1.625 13.723 1.00 95.06 105 TYR A O 1
ATOM 838 N N . LYS A 1 106 ? -7.840 3.502 14.938 1.00 94.56 106 LYS A N 1
ATOM 839 C CA . LYS A 1 106 ? -9.209 3.263 15.403 1.00 94.56 106 LYS A CA 1
ATOM 840 C C . LYS A 1 106 ? -10.066 4.486 15.125 1.00 94.56 106 LYS A C 1
ATOM 842 O O . LYS A 1 106 ? -9.648 5.617 15.359 1.00 94.56 106 LYS A O 1
ATOM 847 N N . LEU A 1 107 ? -11.268 4.273 14.583 1.00 93.12 107 LEU A N 1
ATOM 848 C CA . LEU A 1 107 ? -12.186 5.356 14.192 1.00 93.12 107 LEU A CA 1
ATOM 849 C C . LEU A 1 107 ? -11.504 6.427 13.319 1.00 93.12 107 LEU A C 1
ATOM 851 O O . LEU A 1 107 ? -11.718 7.626 13.493 1.00 93.12 107 LEU A O 1
ATOM 855 N N . LYS A 1 108 ? -10.667 5.980 12.371 1.00 93.81 108 LYS A N 1
ATOM 856 C CA . LYS A 1 108 ? -9.900 6.835 11.448 1.00 93.81 108 LYS A CA 1
ATOM 857 C C . LYS A 1 108 ? -8.868 7.754 12.124 1.00 93.81 108 LYS A C 1
ATOM 859 O O . LYS A 1 108 ? -8.401 8.709 11.504 1.00 93.81 108 LYS A O 1
ATOM 864 N N . LYS A 1 109 ? -8.504 7.477 13.379 1.00 94.19 109 LYS A N 1
ATOM 865 C CA . LYS A 1 109 ? -7.507 8.219 14.158 1.00 94.19 109 LYS A CA 1
ATOM 866 C C . LYS A 1 109 ? -6.370 7.297 14.571 1.00 94.19 109 LYS A C 1
ATOM 868 O O . LYS A 1 109 ? -6.591 6.116 14.821 1.00 94.19 109 LYS A O 1
ATOM 873 N N . LEU A 1 110 ? -5.167 7.857 14.623 1.00 93.56 110 LEU A N 1
ATOM 874 C CA . LEU A 1 110 ? -3.991 7.170 15.143 1.00 93.56 110 LEU A CA 1
ATOM 875 C C . LEU A 1 110 ? -4.174 6.924 16.646 1.00 93.56 110 LEU A C 1
ATOM 877 O O . LEU A 1 110 ? -4.626 7.823 17.358 1.00 93.56 110 LEU A O 1
ATOM 881 N N . MET A 1 111 ? -3.847 5.726 17.123 1.00 92.56 111 MET A N 1
ATOM 882 C CA . MET A 1 111 ? -3.901 5.416 18.552 1.00 92.56 111 MET A CA 1
ATOM 883 C C . MET A 1 111 ? -2.694 6.014 19.289 1.00 92.56 111 MET A C 1
AT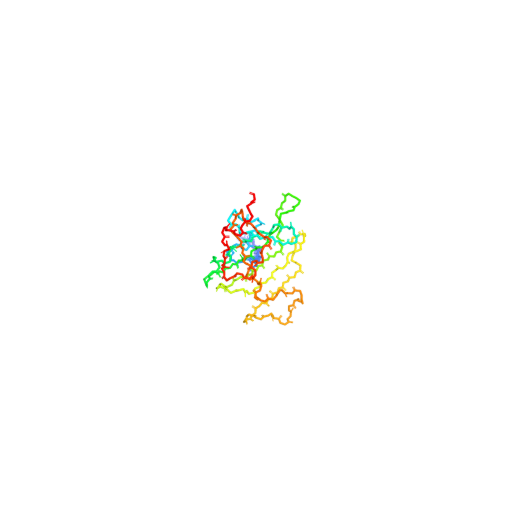OM 885 O O . MET A 1 111 ? -1.594 6.065 18.745 1.00 92.56 111 MET A O 1
ATOM 889 N N . GLY A 1 112 ? -2.902 6.515 20.512 1.00 74.19 112 GLY A N 1
ATOM 890 C CA . GLY A 1 112 ? -1.964 7.418 21.204 1.00 74.19 112 GLY A CA 1
ATOM 891 C C . GLY A 1 112 ? -0.580 6.847 21.543 1.00 74.19 112 GLY A C 1
ATOM 892 O O . GLY A 1 112 ? 0.334 7.613 21.817 1.00 74.19 112 GLY A O 1
ATOM 893 N N . ASN A 1 113 ? -0.402 5.530 21.481 1.00 71.25 113 ASN A N 1
ATOM 894 C CA . ASN A 1 113 ? 0.878 4.834 21.644 1.00 71.25 113 ASN A CA 1
ATOM 895 C C . ASN A 1 113 ? 1.645 4.635 20.320 1.00 71.25 113 ASN A C 1
ATOM 897 O O . ASN A 1 113 ? 2.656 3.936 20.293 1.00 71.25 113 ASN A O 1
ATOM 901 N N . SER A 1 114 ? 1.165 5.203 19.213 1.00 74.31 114 SER A N 1
ATOM 902 C CA . SER A 1 114 ? 1.765 4.996 17.894 1.00 74.31 114 SER A CA 1
ATOM 903 C C . SER A 1 114 ? 2.972 5.901 17.643 1.00 74.31 114 SER A C 1
ATOM 905 O O . SER A 1 114 ? 3.076 7.010 18.167 1.00 74.31 114 SER A O 1
ATOM 907 N N . ASN A 1 115 ? 3.877 5.443 16.778 1.00 83.50 115 ASN A N 1
ATOM 908 C CA . ASN A 1 115 ? 5.083 6.175 16.399 1.00 83.50 115 ASN A CA 1
ATOM 909 C C . ASN A 1 115 ? 4.748 7.540 15.747 1.00 83.50 115 ASN A C 1
ATOM 911 O O . ASN A 1 115 ? 3.833 7.643 14.932 1.00 83.50 115 ASN A O 1
ATOM 915 N N . ASN A 1 116 ? 5.515 8.598 16.030 1.00 86.56 116 ASN A N 1
ATOM 916 C CA . ASN A 1 116 ? 5.302 9.917 15.407 1.00 86.56 116 ASN A CA 1
ATOM 917 C C . ASN A 1 116 ? 5.541 9.927 13.880 1.00 86.56 116 ASN A C 1
ATOM 919 O O . ASN A 1 116 ? 5.102 10.850 13.195 1.00 86.56 116 ASN A O 1
ATOM 923 N N . ARG A 1 117 ? 6.193 8.890 13.338 1.00 91.00 117 ARG A N 1
ATOM 924 C CA . ARG A 1 117 ? 6.385 8.661 11.898 1.00 91.00 117 ARG A CA 1
ATOM 925 C C . ARG A 1 117 ? 5.153 8.068 11.210 1.00 91.00 117 ARG A C 1
ATOM 927 O O . ARG A 1 117 ? 5.177 7.867 9.997 1.00 91.00 117 ARG A O 1
ATOM 934 N N . CYS A 1 118 ? 4.082 7.781 11.949 1.00 94.25 118 CYS A N 1
ATOM 935 C CA . CYS A 1 118 ? 2.887 7.184 11.379 1.00 94.25 118 CYS A CA 1
ATOM 936 C C . CYS A 1 118 ? 2.237 8.091 10.325 1.00 94.25 118 CYS A C 1
ATOM 938 O O . CYS A 1 118 ? 2.012 9.282 10.570 1.00 94.25 118 CYS A O 1
ATOM 940 N N . PRO A 1 119 ? 1.884 7.546 9.148 1.00 93.88 119 PRO A N 1
ATOM 941 C CA . PRO A 1 119 ? 1.237 8.332 8.114 1.00 93.88 119 PRO A CA 1
ATOM 942 C C . PRO A 1 119 ? -0.133 8.835 8.581 1.00 93.88 119 PRO A C 1
ATOM 944 O O . PRO A 1 119 ? -0.808 8.250 9.434 1.00 93.88 119 PRO A O 1
ATOM 947 N N . ARG A 1 120 ? -0.598 9.929 7.975 1.00 94.00 120 ARG A N 1
ATOM 948 C CA . ARG A 1 120 ? -1.969 10.400 8.197 1.00 94.00 120 ARG A CA 1
ATOM 949 C C . ARG A 1 120 ? -2.944 9.333 7.700 1.00 94.00 120 ARG A C 1
ATOM 951 O O . ARG A 1 120 ? -2.779 8.812 6.605 1.00 94.00 120 ARG A O 1
ATOM 958 N N . TYR A 1 121 ? -4.024 9.084 8.436 1.00 94.25 121 TYR A N 1
ATOM 959 C CA . TYR A 1 121 ? -5.007 8.054 8.071 1.00 94.25 121 TYR A CA 1
ATOM 960 C C . TYR A 1 121 ? -5.486 8.149 6.608 1.00 94.25 121 TYR A C 1
ATOM 962 O O . TYR A 1 121 ? -5.558 7.156 5.888 1.00 94.25 121 TYR A O 1
ATOM 970 N N . LYS A 1 122 ? -5.744 9.372 6.125 1.00 91.12 122 LYS A N 1
ATOM 971 C CA . LYS A 1 122 ? -6.209 9.625 4.750 1.00 91.12 122 LYS A CA 1
ATOM 972 C C . LYS A 1 122 ? -5.227 9.199 3.649 1.00 91.12 122 LYS A C 1
ATOM 974 O O . LYS A 1 122 ? -5.635 9.119 2.498 1.00 91.12 122 LYS A O 1
ATOM 979 N N . THR A 1 123 ? -3.958 8.951 3.976 1.00 90.62 123 THR A N 1
ATOM 980 C CA . THR A 1 123 ? -2.923 8.539 3.014 1.00 90.62 123 THR A CA 1
ATOM 981 C C . THR A 1 123 ? -2.676 7.029 3.008 1.00 90.62 123 THR A C 1
ATOM 983 O O . THR A 1 123 ? -1.869 6.562 2.209 1.00 90.62 123 THR A O 1
ATOM 986 N N . LEU A 1 124 ? -3.339 6.265 3.887 1.00 93.69 124 LEU A N 1
ATOM 987 C CA . LEU A 1 124 ? -3.167 4.810 3.995 1.00 93.69 124 LEU A CA 1
ATOM 988 C C . LEU A 1 124 ? -3.683 4.062 2.762 1.00 93.69 124 LEU A C 1
ATOM 990 O O . LEU A 1 124 ? -3.074 3.081 2.337 1.00 93.69 124 LEU A O 1
ATOM 994 N N . LYS A 1 125 ? -4.781 4.549 2.171 1.00 91.38 125 LYS A N 1
ATOM 995 C CA . LYS A 1 125 ? -5.328 4.027 0.916 1.00 91.38 125 LYS A CA 1
ATOM 996 C C . LYS A 1 125 ? -4.589 4.641 -0.263 1.00 91.38 125 LYS A C 1
ATOM 998 O O . LYS A 1 125 ? -4.925 5.737 -0.712 1.00 91.38 125 LYS A O 1
ATOM 1003 N N . LYS A 1 126 ? -3.572 3.936 -0.758 1.00 89.88 126 LYS A N 1
ATOM 1004 C CA . LYS A 1 126 ? -2.727 4.418 -1.854 1.00 89.88 126 LYS A CA 1
ATOM 1005 C C . LYS A 1 126 ? -3.410 4.193 -3.194 1.00 89.88 126 LYS A C 1
ATOM 1007 O O . LYS A 1 126 ? -3.758 3.060 -3.528 1.00 89.88 126 LYS A O 1
ATOM 1012 N N . LYS A 1 127 ? -3.589 5.278 -3.947 1.00 87.31 127 LYS A N 1
ATOM 1013 C CA . LYS A 1 127 ? -4.039 5.256 -5.342 1.00 87.31 127 LYS A CA 1
ATOM 1014 C C . LYS A 1 127 ? -2.869 4.934 -6.266 1.00 87.31 127 LYS A C 1
ATOM 1016 O O . LYS A 1 127 ? -1.725 5.237 -5.937 1.00 87.31 127 LYS A O 1
ATOM 1021 N N . THR A 1 128 ? -3.176 4.332 -7.405 1.00 86.50 128 THR A N 1
ATOM 1022 C CA . THR A 1 128 ? -2.197 3.854 -8.383 1.00 86.50 128 THR A CA 1
ATOM 1023 C C . THR A 1 128 ? -2.719 4.073 -9.791 1.00 86.50 128 THR A C 1
ATOM 1025 O O . THR A 1 128 ? -3.928 4.168 -10.001 1.00 86.50 128 THR A O 1
ATOM 1028 N N . TYR A 1 129 ? -1.819 4.051 -10.759 1.00 86.69 129 TYR A N 1
ATOM 1029 C CA . TYR A 1 129 ? -2.153 3.757 -12.145 1.00 86.69 129 TYR A CA 1
ATOM 1030 C C . TYR A 1 129 ? -2.329 2.236 -12.338 1.00 86.69 129 TYR A C 1
ATOM 1032 O O . TYR A 1 129 ? -2.138 1.442 -11.409 1.00 86.69 129 TYR A O 1
ATOM 1040 N N . ARG A 1 130 ? -2.734 1.813 -13.541 1.00 88.19 130 ARG A N 1
ATOM 1041 C CA . ARG A 1 130 ? -2.744 0.389 -13.925 1.00 88.19 130 ARG A CA 1
ATOM 1042 C C . ARG A 1 130 ? -1.316 -0.160 -14.061 1.00 88.19 130 ARG A C 1
ATOM 1044 O O . ARG A 1 130 ? -0.375 0.615 -14.165 1.00 88.19 130 ARG A O 1
ATOM 1051 N N . ALA A 1 131 ? -1.169 -1.482 -14.090 1.00 90.62 131 ALA A N 1
ATOM 1052 C CA . ALA A 1 131 ? 0.115 -2.119 -14.391 1.00 90.62 131 ALA A CA 1
ATOM 1053 C C . ALA A 1 131 ? 0.682 -1.624 -15.738 1.00 90.62 131 ALA A C 1
ATOM 1055 O O . ALA A 1 131 ? -0.085 -1.437 -16.690 1.00 90.62 131 ALA A O 1
ATOM 1056 N N . GLY A 1 132 ? 2.000 -1.415 -15.807 1.00 88.00 132 GLY A N 1
ATOM 1057 C CA . GLY A 1 132 ? 2.698 -0.884 -16.984 1.00 88.00 132 GLY A CA 1
ATOM 1058 C C . GLY A 1 132 ? 2.469 0.607 -17.248 1.00 88.00 132 GLY A C 1
ATOM 1059 O O . GLY A 1 132 ? 2.704 1.076 -18.360 1.00 88.00 132 GLY A O 1
ATOM 1060 N N . CYS A 1 133 ? 1.958 1.343 -16.263 1.00 86.19 133 CYS A N 1
ATOM 1061 C CA . CYS A 1 133 ? 1.619 2.750 -16.390 1.00 86.19 133 CYS A CA 1
ATOM 1062 C C . CYS A 1 133 ? 2.028 3.504 -15.133 1.00 86.19 133 CYS A C 1
ATOM 1064 O O . CYS A 1 133 ? 1.595 3.154 -14.043 1.00 86.19 133 CYS A O 1
ATOM 1066 N N . TYR A 1 134 ? 2.779 4.589 -15.267 1.00 81.81 134 TYR A N 1
ATOM 1067 C CA . TYR A 1 134 ? 3.105 5.469 -14.147 1.00 81.81 134 TYR A CA 1
ATOM 1068 C C . TYR A 1 134 ? 3.140 6.926 -14.608 1.00 81.81 134 TYR A C 1
ATOM 1070 O O . TYR A 1 134 ? 3.059 7.219 -15.794 1.00 81.81 134 TYR A O 1
ATOM 1078 N N . SER A 1 135 ? 3.215 7.876 -13.680 1.00 72.75 135 SER A N 1
ATOM 1079 C CA . SER A 1 135 ? 3.360 9.291 -14.026 1.00 72.75 135 SER A CA 1
ATOM 1080 C C . SER A 1 135 ? 3.988 10.065 -12.876 1.00 72.75 135 SER A C 1
ATOM 1082 O O . SER A 1 135 ? 3.822 9.692 -11.711 1.00 72.75 135 SER A O 1
ATOM 1084 N N . LEU A 1 136 ? 4.641 11.179 -13.216 1.00 64.88 136 LEU A N 1
ATOM 1085 C CA . LEU A 1 136 ? 5.055 12.222 -12.274 1.00 64.88 136 LEU A CA 1
ATOM 1086 C C . LEU A 1 136 ? 3.847 12.999 -11.713 1.00 64.88 136 LEU A C 1
ATOM 1088 O O . LEU A 1 136 ? 3.954 13.657 -10.676 1.00 64.88 136 LEU A O 1
ATOM 1092 N N . SER A 1 137 ? 2.692 12.935 -12.391 1.00 59.19 137 SER A N 1
ATOM 1093 C CA . SER A 1 137 ? 1.479 13.658 -12.010 1.00 59.19 137 SER A CA 1
ATOM 1094 C C . SER A 1 137 ? 0.920 13.179 -10.671 1.00 59.19 137 SER A C 1
ATOM 1096 O O . SER A 1 137 ? 0.749 11.980 -10.425 1.00 59.19 137 SER A O 1
ATOM 1098 N N . LYS A 1 138 ? 0.601 14.146 -9.797 1.00 61.66 138 LYS A N 1
ATOM 1099 C CA . LYS A 1 138 ? 0.088 13.934 -8.436 1.00 61.66 138 LYS A CA 1
ATOM 1100 C C . LYS A 1 138 ? -1.215 13.121 -8.466 1.00 61.66 138 LYS A C 1
ATOM 1102 O O . LYS A 1 138 ? -2.304 13.682 -8.525 1.00 61.66 138 LYS A O 1
ATOM 1107 N N . LEU A 1 139 ? -1.119 11.805 -8.269 1.00 60.59 139 LEU A N 1
ATOM 1108 C CA . LEU A 1 139 ? -2.257 10.909 -7.978 1.00 60.59 139 LEU A CA 1
ATOM 1109 C C . LEU A 1 139 ? -3.184 11.444 -6.865 1.00 60.59 139 LEU A C 1
ATOM 1111 O O . LEU A 1 139 ? -4.359 11.088 -6.795 1.00 60.59 139 LEU A O 1
ATOM 1115 N N . ASN A 1 140 ? -2.659 12.324 -6.007 1.00 53.06 140 ASN A N 1
ATOM 1116 C CA . ASN A 1 140 ? -3.357 12.939 -4.882 1.00 53.06 140 ASN A CA 1
ATOM 1117 C C . ASN A 1 140 ? -4.389 14.021 -5.257 1.00 53.06 140 ASN A C 1
ATOM 1119 O O . ASN A 1 140 ? -5.170 14.386 -4.383 1.00 53.06 140 ASN A O 1
ATOM 1123 N N . SER A 1 141 ? -4.414 14.542 -6.492 1.00 53.22 141 SER A N 1
ATOM 1124 C CA . SER A 1 141 ? -5.399 15.557 -6.923 1.00 53.22 141 SER A CA 1
ATOM 1125 C C . SER A 1 141 ? -6.566 15.002 -7.749 1.00 53.22 141 SER A C 1
ATOM 1127 O O . SER A 1 141 ? -7.491 15.746 -8.056 1.00 53.22 141 SER A O 1
ATOM 1129 N N . SER A 1 142 ? -6.563 13.710 -8.093 1.00 55.19 142 SER A N 1
ATOM 1130 C CA . SER A 1 142 ? -7.652 13.089 -8.858 1.00 55.19 142 SER A CA 1
ATOM 1131 C C . SER A 1 142 ? -8.704 12.457 -7.941 1.00 55.19 142 SER A C 1
ATOM 1133 O O . SER A 1 142 ? -8.370 11.742 -6.992 1.00 55.19 142 SER A O 1
ATOM 1135 N N . ASN A 1 143 ? -9.989 12.660 -8.253 1.00 53.78 143 ASN A N 1
ATOM 1136 C CA . ASN A 1 143 ? -11.104 11.952 -7.611 1.00 53.78 143 ASN A CA 1
ATOM 1137 C C . ASN A 1 143 ? -11.209 10.485 -8.059 1.00 53.78 143 ASN A C 1
ATOM 1139 O O . ASN A 1 143 ? -11.856 9.685 -7.389 1.00 53.78 143 ASN A O 1
ATOM 1143 N N . PHE A 1 144 ? -10.524 10.102 -9.137 1.00 55.56 144 PHE A N 1
ATOM 1144 C CA . PHE A 1 144 ? -10.562 8.745 -9.669 1.00 55.56 144 PHE A CA 1
ATOM 1145 C C . PHE A 1 144 ? -9.602 7.818 -8.910 1.00 55.56 144 PHE A C 1
ATOM 1147 O O . PHE A 1 144 ? -8.610 8.258 -8.321 1.00 55.56 144 PHE A O 1
ATOM 1154 N N . TYR A 1 145 ? -9.952 6.532 -8.851 1.00 52.44 145 TYR A N 1
ATOM 1155 C CA . TYR A 1 145 ? -9.174 5.486 -8.171 1.00 52.44 145 TYR A CA 1
ATOM 1156 C C . TYR A 1 145 ? -8.232 4.720 -9.115 1.00 52.44 145 TYR A C 1
ATOM 1158 O O . TYR A 1 145 ? -7.420 3.938 -8.629 1.00 52.44 145 TYR A O 1
ATOM 1166 N N . ASP A 1 146 ? -8.317 5.026 -10.413 1.00 56.56 146 ASP A N 1
ATOM 1167 C CA . ASP A 1 146 ? -7.400 4.691 -11.500 1.00 56.56 146 ASP A CA 1
ATOM 1168 C C . ASP A 1 146 ? -7.372 5.933 -12.416 1.00 56.56 146 ASP A C 1
ATOM 1170 O O . ASP A 1 146 ? -8.428 6.412 -12.838 1.00 56.56 146 ASP A O 1
ATOM 1174 N N . VAL A 1 147 ? -6.205 6.531 -12.657 1.00 57.31 147 VAL A N 1
ATOM 1175 C CA . VAL A 1 147 ? -6.107 7.738 -13.498 1.00 57.31 147 VAL A CA 1
ATOM 1176 C C . VAL A 1 147 ? -6.104 7.334 -14.974 1.00 57.31 147 VAL A C 1
ATOM 1178 O O . VAL A 1 147 ? -5.616 6.262 -15.336 1.00 57.31 147 VAL A O 1
ATOM 1181 N N . SER A 1 148 ? -6.695 8.188 -15.811 1.00 54.09 148 SER A N 1
ATOM 1182 C CA . SER A 1 148 ? -6.904 7.959 -17.240 1.00 54.09 148 SER A CA 1
ATOM 1183 C C . SER A 1 148 ? -5.599 7.614 -17.979 1.00 54.09 148 SER A C 1
ATOM 1185 O O . SER A 1 148 ? -4.565 8.222 -17.699 1.00 54.09 148 SER A O 1
ATOM 1187 N N . PRO A 1 149 ? -5.641 6.727 -18.996 1.00 56.81 149 PRO A N 1
ATOM 1188 C CA . PRO A 1 149 ? -4.505 6.424 -19.872 1.00 56.81 149 PRO A CA 1
ATOM 1189 C C . PRO A 1 149 ? -3.852 7.646 -20.531 1.00 56.81 149 PRO A C 1
ATOM 1191 O O . PRO A 1 149 ? -2.725 7.540 -21.001 1.00 56.81 149 PRO A O 1
ATOM 1194 N N . LYS A 1 150 ? -4.557 8.783 -20.593 1.00 62.38 150 LYS A N 1
ATOM 1195 C CA . LYS A 1 150 ? -4.055 10.035 -21.178 1.00 62.38 150 LYS A CA 1
ATOM 1196 C C . LYS A 1 150 ? -2.941 10.688 -20.352 1.00 62.38 150 LYS A C 1
ATOM 1198 O O . LYS A 1 150 ? -2.129 11.400 -20.923 1.00 62.38 150 LYS A O 1
ATOM 1203 N N . ASP A 1 151 ? -2.875 10.401 -19.051 1.00 65.88 151 ASP A N 1
ATOM 1204 C CA . ASP A 1 151 ? -1.859 10.946 -18.133 1.00 65.88 151 ASP A CA 1
ATOM 1205 C C . ASP A 1 151 ? -0.702 9.959 -17.883 1.00 65.88 151 ASP A C 1
ATOM 1207 O O 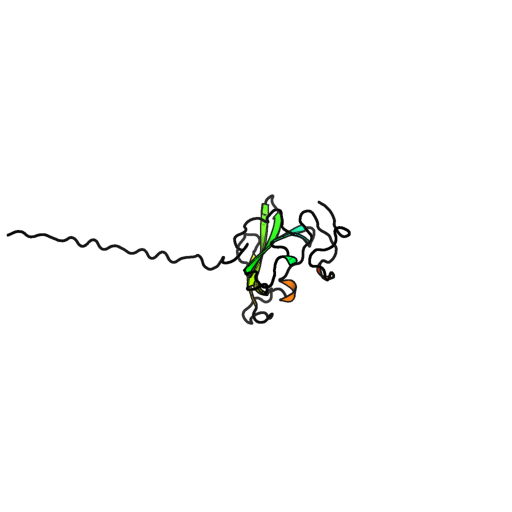. ASP A 1 151 ? 0.116 10.146 -16.977 1.00 65.88 151 ASP A O 1
ATOM 1211 N N . CYS A 1 152 ? -0.676 8.871 -18.657 1.00 69.06 152 CYS A N 1
ATOM 1212 C CA . CYS A 1 152 ? 0.192 7.724 -18.468 1.00 69.06 152 CYS A CA 1
ATOM 1213 C C . CYS A 1 152 ? 1.521 7.875 -19.210 1.00 69.06 152 CYS A C 1
ATOM 1215 O O . CYS A 1 152 ? 1.541 8.074 -20.424 1.00 69.06 152 CYS A O 1
ATOM 1217 N N . VAL A 1 153 ? 2.623 7.670 -18.496 1.00 68.88 153 VAL A N 1
ATOM 1218 C CA . VAL A 1 153 ? 3.909 7.289 -19.078 1.00 68.88 153 VAL A CA 1
ATOM 1219 C C . VAL A 1 153 ? 3.946 5.764 -19.108 1.00 68.88 153 VAL A C 1
ATOM 1221 O O . VAL A 1 153 ? 3.847 5.110 -18.065 1.00 68.88 153 VAL A O 1
ATOM 1224 N N . TYR A 1 154 ? 4.021 5.202 -20.312 1.00 71.69 154 TYR A N 1
ATOM 1225 C CA . TYR A 1 154 ? 4.178 3.765 -20.503 1.00 71.69 154 TYR A CA 1
ATOM 1226 C C . TYR A 1 154 ? 5.635 3.370 -20.312 1.00 71.69 154 TYR A C 1
ATOM 1228 O O . TYR A 1 154 ? 6.545 4.138 -20.627 1.00 71.69 154 TYR A O 1
ATOM 1236 N N . LYS A 1 155 ? 5.812 2.177 -19.761 1.00 62.31 155 LYS A N 1
ATOM 1237 C CA . LYS A 1 155 ? 7.109 1.549 -19.548 1.00 62.31 155 LYS A CA 1
ATOM 1238 C C . LYS A 1 155 ? 7.645 0.908 -20.822 1.00 62.31 155 LYS A C 1
ATOM 1240 O O . LYS A 1 155 ? 6.808 0.428 -21.620 1.00 62.31 155 LYS A O 1
#

Radius of gyration: 22.45 Å; chains: 1; bounding box: 36×82×62 Å